Protein AF-A0A955JR24-F1 (afdb_monomer_lite)

Structure (mmCIF, N/CA/C/O backbone):
data_AF-A0A955JR24-F1
#
_entry.id   AF-A0A955JR24-F1
#
loop_
_atom_site.group_PDB
_atom_site.id
_atom_site.type_symbol
_atom_site.label_atom_id
_atom_site.label_alt_id
_atom_s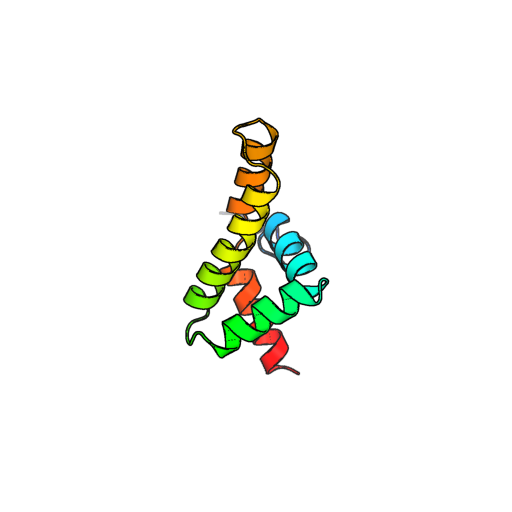ite.label_comp_id
_atom_site.label_asym_id
_atom_site.label_entity_id
_atom_site.label_seq_id
_atom_site.pdbx_PDB_ins_code
_atom_site.Cartn_x
_atom_site.Cartn_y
_atom_site.Cartn_z
_atom_site.occupancy
_atom_site.B_iso_or_equiv
_atom_site.auth_seq_id
_atom_site.auth_comp_id
_atom_site.auth_asym_id
_atom_site.auth_atom_id
_atom_site.pdbx_PDB_model_num
ATOM 1 N N . MET A 1 1 ? -38.566 2.225 -13.843 1.00 45.94 1 MET A N 1
ATOM 2 C CA . MET A 1 1 ? -37.180 2.728 -13.916 1.00 45.94 1 MET A CA 1
ATOM 3 C C . MET A 1 1 ? -36.320 1.693 -13.215 1.00 45.94 1 MET A C 1
ATOM 5 O O . MET A 1 1 ? -36.504 1.511 -12.021 1.00 45.94 1 MET A O 1
ATOM 9 N N . SER A 1 2 ? -35.513 0.924 -13.947 1.00 48.75 2 SER A N 1
ATOM 10 C CA . SER A 1 2 ? -34.674 -0.119 -13.342 1.00 48.75 2 SER A CA 1
ATOM 11 C C . SER A 1 2 ? -33.366 0.507 -12.877 1.00 48.75 2 SER A C 1
ATOM 13 O O . SER A 1 2 ? -32.674 1.143 -13.667 1.00 48.75 2 SER A O 1
ATOM 15 N N . GLN A 1 3 ? -33.069 0.370 -11.589 1.00 47.00 3 GLN A N 1
ATOM 16 C CA . GLN A 1 3 ? -31.841 0.861 -10.982 1.00 47.00 3 GLN A CA 1
ATOM 17 C C . GLN A 1 3 ? -30.707 -0.106 -11.331 1.00 47.00 3 GLN A C 1
ATOM 19 O O . GLN A 1 3 ? -30.738 -1.272 -10.941 1.00 47.00 3 GLN A O 1
ATOM 24 N N . THR A 1 4 ? -29.734 0.358 -12.112 1.00 50.12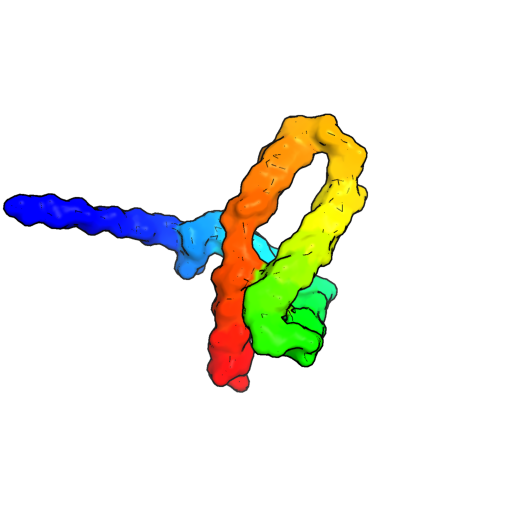 4 THR A N 1
ATOM 25 C CA . THR A 1 4 ? -28.513 -0.398 -12.398 1.00 50.12 4 THR A CA 1
ATOM 26 C C . THR A 1 4 ? -27.706 -0.489 -11.109 1.00 50.12 4 THR A C 1
ATOM 28 O O . THR A 1 4 ? -27.133 0.505 -10.666 1.00 50.12 4 THR A O 1
ATOM 31 N N . ALA A 1 5 ? -27.681 -1.663 -10.481 1.00 56.28 5 ALA A N 1
ATOM 32 C CA . ALA A 1 5 ? -26.720 -1.947 -9.428 1.00 56.28 5 ALA A CA 1
ATOM 33 C C . ALA A 1 5 ? -25.327 -1.957 -10.069 1.00 56.28 5 ALA A C 1
ATOM 35 O O . ALA A 1 5 ? -25.024 -2.825 -10.889 1.00 56.28 5 ALA A O 1
ATOM 36 N N . ILE A 1 6 ? -24.495 -0.966 -9.746 1.00 58.59 6 ILE A N 1
ATOM 37 C CA . ILE A 1 6 ? -23.072 -1.019 -10.074 1.00 58.59 6 ILE A CA 1
ATOM 38 C C . ILE A 1 6 ? -22.499 -2.106 -9.171 1.00 58.59 6 ILE A C 1
ATOM 40 O O . ILE A 1 6 ? -22.322 -1.891 -7.976 1.00 58.59 6 ILE A O 1
ATOM 44 N N . ALA A 1 7 ? -22.296 -3.303 -9.718 1.00 62.34 7 ALA A N 1
ATOM 45 C CA . ALA A 1 7 ? -21.571 -4.347 -9.019 1.00 62.34 7 ALA A CA 1
ATOM 46 C C . ALA A 1 7 ? -20.136 -3.846 -8.813 1.00 62.34 7 ALA A C 1
ATOM 48 O O . ALA A 1 7 ? -19.359 -3.776 -9.765 1.00 62.34 7 ALA A O 1
ATOM 49 N N . THR A 1 8 ? -19.794 -3.454 -7.588 1.00 61.72 8 THR A N 1
ATOM 50 C CA . THR A 1 8 ? -18.405 -3.264 -7.177 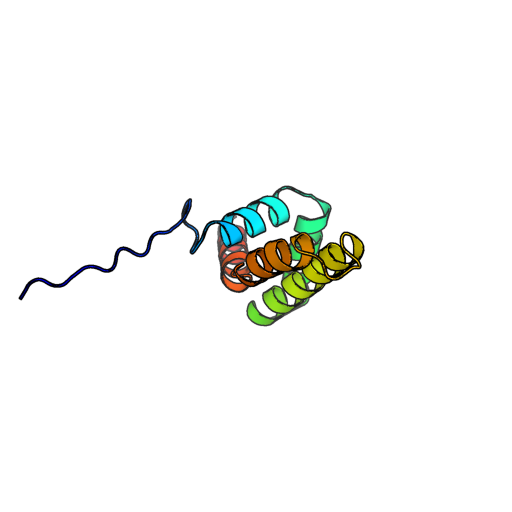1.00 61.72 8 THR A CA 1
ATOM 51 C C . THR A 1 8 ? -17.728 -4.625 -7.258 1.00 61.72 8 THR A C 1
ATOM 53 O O . THR A 1 8 ? -17.954 -5.501 -6.425 1.00 61.72 8 THR A O 1
ATOM 56 N N . SER A 1 9 ? -16.957 -4.849 -8.323 1.00 78.00 9 SER A N 1
ATOM 57 C CA . SER A 1 9 ? -16.206 -6.087 -8.499 1.00 78.00 9 SER A CA 1
ATOM 58 C C . SER A 1 9 ? -15.042 -6.096 -7.513 1.00 78.00 9 SER A C 1
ATOM 60 O O . SER A 1 9 ? -13.980 -5.550 -7.803 1.00 78.00 9 SER A O 1
ATOM 62 N N . THR A 1 10 ? -15.248 -6.686 -6.341 1.00 90.81 10 THR A N 1
ATOM 63 C CA . THR A 1 10 ? -14.149 -6.996 -5.428 1.00 90.81 10 THR A CA 1
ATOM 64 C C . THR A 1 10 ? -13.336 -8.167 -5.981 1.00 90.81 10 THR A C 1
ATOM 66 O O . THR A 1 10 ? -13.831 -8.992 -6.755 1.00 90.81 10 THR A O 1
ATOM 69 N N . TYR A 1 11 ? -12.068 -8.251 -5.595 1.00 92.88 11 TYR A N 1
ATOM 70 C CA . TYR A 1 11 ? -11.179 -9.353 -5.933 1.00 92.88 11 TYR A CA 1
ATOM 71 C C . TYR A 1 11 ? -10.768 -10.065 -4.647 1.00 92.88 11 TYR A C 1
ATOM 73 O O . TYR A 1 11 ? -10.065 -9.496 -3.819 1.00 92.88 11 TYR A O 1
ATOM 81 N N . ASN A 1 12 ? -11.225 -11.305 -4.452 1.00 93.88 12 ASN A N 1
ATOM 82 C CA . ASN A 1 12 ? -10.996 -12.068 -3.216 1.00 93.88 12 ASN A CA 1
ATOM 83 C C . ASN A 1 12 ? -11.387 -11.303 -1.932 1.00 93.88 12 ASN A C 1
ATOM 85 O O . ASN A 1 12 ? -10.738 -11.456 -0.902 1.00 93.88 12 ASN A O 1
ATOM 89 N N . GLY A 1 13 ? -12.433 -10.471 -1.998 1.00 94.06 13 GLY A N 1
ATOM 90 C CA . GLY A 1 13 ? -12.885 -9.638 -0.878 1.00 94.06 13 GLY A CA 1
ATOM 91 C C . GLY A 1 13 ? -12.213 -8.264 -0.765 1.00 94.06 13 GLY A C 1
ATOM 92 O O . GLY A 1 13 ? -12.652 -7.482 0.064 1.00 94.06 13 GLY A O 1
ATOM 93 N N . TRP A 1 14 ? -11.229 -7.954 -1.614 1.00 97.25 14 TRP A N 1
ATOM 94 C CA . TRP A 1 14 ? -10.514 -6.671 -1.639 1.00 97.25 14 TRP A CA 1
ATOM 95 C C . TRP A 1 14 ? -11.017 -5.746 -2.746 1.00 97.25 14 TRP A C 1
ATOM 97 O O . TRP A 1 14 ? -11.557 -6.221 -3.751 1.00 97.25 14 TRP A O 1
ATOM 107 N N . GLY A 1 15 ? -10.793 -4.438 -2.618 1.00 96.06 15 GLY A N 1
ATOM 108 C CA . GLY A 1 15 ? -11.212 -3.432 -3.597 1.00 96.06 15 GLY A CA 1
ATOM 109 C C . GLY A 1 15 ? -10.670 -3.663 -5.012 1.00 96.06 15 GLY A C 1
ATOM 110 O O . GLY A 1 15 ? -11.340 -3.344 -5.996 1.00 96.06 15 GLY A O 1
ATOM 111 N N . ASN A 1 16 ? -9.483 -4.267 -5.143 1.00 96.56 16 ASN A N 1
ATOM 112 C CA . ASN A 1 16 ? -8.915 -4.703 -6.419 1.00 96.56 16 ASN A CA 1
ATOM 113 C C . ASN A 1 16 ? -7.847 -5.808 -6.240 1.00 96.56 16 ASN A C 1
ATOM 115 O O . ASN A 1 16 ? -7.500 -6.205 -5.126 1.00 96.56 16 ASN A O 1
ATOM 119 N N . ARG A 1 17 ? -7.326 -6.330 -7.361 1.00 96.81 17 ARG A N 1
ATOM 120 C CA . ARG A 1 17 ? -6.317 -7.404 -7.363 1.00 96.81 17 ARG A CA 1
ATOM 121 C C . ARG A 1 17 ? -4.983 -6.948 -6.780 1.00 96.81 17 ARG A C 1
ATOM 123 O O . ARG A 1 17 ? -4.330 -7.731 -6.096 1.00 96.81 17 ARG A O 1
ATOM 130 N N . GLU A 1 18 ? -4.561 -5.730 -7.095 1.00 97.81 18 GLU A N 1
ATOM 131 C CA . GLU A 1 18 ? -3.303 -5.150 -6.629 1.00 97.81 18 GLU A CA 1
ATOM 132 C C . GLU A 1 18 ? -3.294 -5.024 -5.099 1.00 97.81 18 GLU A C 1
ATOM 134 O O . GLU A 1 18 ? -2.320 -5.409 -4.463 1.00 97.81 18 GLU A O 1
ATOM 139 N N . THR A 1 19 ? -4.416 -4.623 -4.507 1.00 98.12 19 THR A N 1
ATOM 140 C CA . THR A 1 19 ? -4.604 -4.487 -3.058 1.00 98.12 19 THR A CA 1
ATOM 141 C C . THR A 1 19 ? -4.586 -5.843 -2.359 1.00 98.12 19 THR A C 1
ATOM 143 O O . THR A 1 19 ? -3.862 -6.020 -1.382 1.00 98.12 19 THR A O 1
ATOM 146 N N . TRP A 1 20 ? -5.274 -6.851 -2.914 1.00 97.62 20 TRP A N 1
ATOM 147 C CA . TRP A 1 20 ? -5.171 -8.227 -2.413 1.00 97.62 20 TRP A CA 1
ATOM 148 C C . TRP A 1 20 ? -3.731 -8.762 -2.461 1.00 97.62 20 TRP A C 1
ATOM 150 O O . TRP A 1 20 ? -3.278 -9.385 -1.502 1.00 97.62 20 TRP A O 1
ATOM 160 N N . LEU A 1 21 ? -3.001 -8.523 -3.560 1.00 97.00 21 LEU A N 1
ATOM 161 C CA . LEU A 1 21 ? -1.594 -8.926 -3.672 1.00 97.00 21 LEU A CA 1
ATOM 162 C C . LEU A 1 21 ? -0.709 -8.186 -2.667 1.00 97.00 21 LEU A C 1
ATOM 164 O O . LEU A 1 21 ? 0.153 -8.819 -2.063 1.00 97.00 21 LEU A O 1
ATOM 168 N N . GLY A 1 22 ? -0.927 -6.881 -2.489 1.00 96.56 22 GLY A N 1
ATOM 169 C CA . GLY A 1 22 ? -0.221 -6.064 -1.506 1.00 96.56 22 GLY A CA 1
ATOM 170 C C . GLY A 1 22 ? -0.361 -6.650 -0.106 1.00 96.56 22 GLY A C 1
ATOM 171 O O . GLY A 1 22 ? 0.647 -6.953 0.526 1.00 96.56 22 GLY A O 1
ATOM 172 N N . ASN A 1 23 ? -1.595 -6.926 0.330 1.00 97.50 23 ASN A N 1
ATOM 173 C CA . ASN A 1 23 ? -1.835 -7.580 1.615 1.00 97.50 23 ASN A CA 1
ATOM 174 C C . ASN A 1 23 ? -1.160 -8.953 1.697 1.00 97.50 23 ASN A C 1
ATOM 176 O O . ASN A 1 23 ? -0.472 -9.238 2.669 1.00 97.50 23 ASN A O 1
ATOM 180 N N . LEU A 1 24 ? -1.350 -9.798 0.677 1.00 96.38 24 LEU A N 1
ATOM 181 C CA . LEU A 1 24 ? -0.811 -11.158 0.656 1.00 96.38 24 LEU A CA 1
ATOM 182 C C . LEU A 1 24 ? 0.699 -11.176 0.915 1.00 96.38 24 LEU A C 1
ATOM 184 O O . LEU A 1 24 ? 1.169 -11.995 1.698 1.00 96.38 24 LEU A O 1
ATOM 188 N N . TRP A 1 25 ? 1.459 -10.298 0.259 1.00 94.12 25 TRP A N 1
ATOM 189 C CA . TRP A 1 25 ? 2.908 -10.236 0.446 1.00 94.12 25 TRP A CA 1
ATOM 190 C C . TRP A 1 25 ? 3.302 -9.595 1.772 1.00 94.12 25 TRP A C 1
ATOM 192 O O . TRP A 1 25 ? 4.195 -10.114 2.439 1.00 94.12 25 TRP A O 1
ATOM 202 N N . LEU A 1 26 ? 2.605 -8.532 2.182 1.00 95.12 26 LEU A N 1
ATOM 203 C CA . LEU A 1 26 ? 2.881 -7.836 3.437 1.00 95.12 26 LEU A CA 1
ATOM 204 C C . LEU A 1 26 ? 2.701 -8.756 4.656 1.00 95.12 26 LEU A C 1
ATOM 206 O O . LEU A 1 26 ? 3.441 -8.633 5.624 1.00 95.12 26 LEU A O 1
ATOM 210 N N . THR A 1 27 ? 1.754 -9.699 4.604 1.00 94.81 27 THR A N 1
ATOM 211 C CA . THR A 1 27 ? 1.469 -10.609 5.725 1.00 94.81 27 THR A CA 1
ATOM 212 C C . THR A 1 27 ? 2.167 -11.965 5.635 1.00 94.81 27 THR A C 1
ATOM 214 O O . THR A 1 27 ? 2.273 -12.654 6.646 1.00 94.81 27 THR A O 1
ATOM 217 N N . ASN A 1 28 ? 2.610 -12.391 4.447 1.00 94.56 28 ASN A N 1
ATOM 218 C CA . ASN A 1 28 ? 3.261 -13.697 4.277 1.00 94.56 28 ASN A CA 1
ATOM 219 C C . ASN A 1 28 ? 4.775 -13.661 4.510 1.00 94.56 28 ASN A C 1
ATOM 221 O O . ASN A 1 28 ? 5.359 -14.707 4.795 1.00 94.56 28 ASN A O 1
ATOM 225 N N . ASP A 1 29 ? 5.412 -12.501 4.357 1.00 94.00 29 ASP A N 1
ATOM 226 C CA . ASP A 1 29 ? 6.828 -12.324 4.669 1.00 94.00 29 ASP A CA 1
ATOM 227 C C . ASP A 1 29 ? 7.004 -11.810 6.104 1.00 94.00 29 ASP A C 1
ATOM 229 O O . ASP A 1 29 ? 6.405 -10.812 6.501 1.00 94.00 29 ASP A O 1
ATOM 233 N N . GLU A 1 30 ? 7.841 -12.480 6.900 1.00 93.88 30 GLU A N 1
ATOM 234 C CA . GLU A 1 30 ? 8.033 -12.141 8.317 1.00 93.88 30 GLU A CA 1
ATOM 235 C C . GLU A 1 30 ? 8.670 -10.753 8.518 1.00 93.88 30 GLU A C 1
ATOM 237 O O . GLU A 1 30 ? 8.454 -10.113 9.549 1.00 93.88 30 GLU A O 1
ATOM 242 N N . GLY A 1 31 ? 9.481 -10.283 7.565 1.00 93.88 31 GLY A N 1
ATOM 243 C CA . GLY A 1 31 ? 10.080 -8.952 7.601 1.00 93.88 31 GLY A CA 1
ATOM 244 C C . GLY A 1 31 ? 9.038 -7.868 7.354 1.00 93.88 31 GLY A C 1
ATOM 245 O O . GLY A 1 31 ? 8.933 -6.923 8.137 1.00 93.88 31 GLY A O 1
ATOM 246 N N . PHE A 1 32 ? 8.217 -8.034 6.317 1.00 94.50 32 PHE A N 1
ATOM 247 C CA . PHE A 1 32 ? 7.142 -7.085 6.013 1.00 94.50 32 PHE A CA 1
ATOM 248 C C . PHE A 1 32 ? 6.025 -7.089 7.049 1.00 94.50 32 PHE A C 1
ATOM 250 O O . PHE A 1 32 ? 5.516 -6.025 7.402 1.00 94.50 32 PHE A O 1
ATOM 257 N N . TYR A 1 33 ? 5.697 -8.254 7.603 1.00 95.88 33 TYR A N 1
ATOM 258 C CA . TYR A 1 33 ? 4.709 -8.337 8.668 1.00 95.88 33 TYR A CA 1
ATOM 259 C C . TYR A 1 33 ? 5.181 -7.584 9.917 1.00 95.88 33 TYR A C 1
ATOM 261 O O . TYR A 1 33 ? 4.422 -6.824 10.516 1.00 95.88 33 TYR A O 1
ATOM 269 N N . ARG A 1 34 ? 6.465 -7.721 10.281 1.00 96.25 34 ARG A N 1
ATOM 270 C CA . ARG A 1 34 ? 7.060 -6.943 11.379 1.00 96.25 34 ARG A CA 1
ATOM 271 C C . ARG A 1 34 ? 7.067 -5.446 11.098 1.00 96.25 34 ARG A C 1
ATOM 273 O O . ARG A 1 34 ? 6.726 -4.679 11.991 1.00 96.25 34 ARG A O 1
ATOM 280 N N . LEU A 1 35 ? 7.384 -5.036 9.870 1.00 96.12 35 LEU A N 1
ATOM 281 C CA . LEU A 1 35 ? 7.315 -3.632 9.458 1.00 96.12 35 LEU A CA 1
ATOM 282 C C . LEU A 1 35 ? 5.901 -3.052 9.646 1.00 96.12 35 LEU A C 1
ATOM 284 O O . LEU A 1 35 ? 5.761 -1.938 10.151 1.00 96.12 35 LEU A O 1
ATOM 288 N N . LEU A 1 36 ? 4.863 -3.810 9.275 1.00 96.81 36 LEU A N 1
ATOM 289 C CA . LEU A 1 36 ? 3.467 -3.431 9.495 1.00 96.81 36 LEU A CA 1
ATOM 290 C C . LEU A 1 36 ? 3.147 -3.297 10.989 1.00 96.81 36 LEU A C 1
ATOM 292 O O . LEU A 1 36 ? 2.633 -2.263 11.410 1.00 96.81 36 LEU A O 1
ATOM 296 N N . GLU A 1 37 ? 3.485 -4.304 11.794 1.00 96.00 37 GLU A N 1
ATOM 297 C CA . GLU A 1 37 ? 3.258 -4.284 13.244 1.00 96.00 37 GLU A CA 1
ATOM 298 C C . GLU A 1 37 ? 3.952 -3.097 13.926 1.00 96.00 37 GLU A C 1
ATOM 300 O O . GLU A 1 37 ? 3.342 -2.406 14.743 1.00 96.00 37 GLU A O 1
ATOM 305 N N . GLU A 1 38 ? 5.209 -2.826 13.574 1.00 96.75 38 GLU A N 1
ATOM 306 C CA . GLU A 1 38 ? 5.974 -1.695 14.102 1.00 96.75 38 GLU A CA 1
ATOM 307 C C . GLU A 1 38 ? 5.346 -0.356 13.707 1.00 96.75 38 GLU A C 1
ATOM 309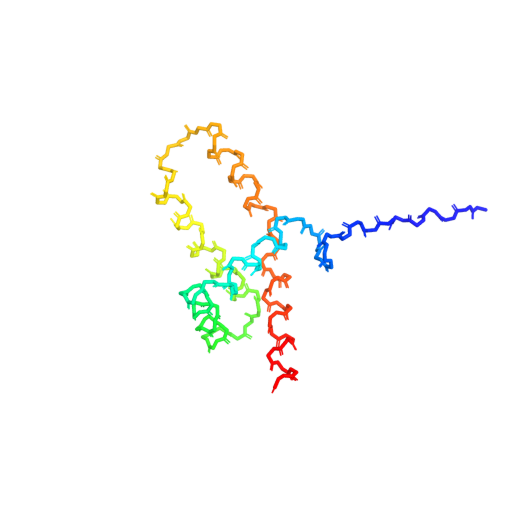 O O . GLU A 1 38 ? 5.223 0.540 14.545 1.00 96.75 38 GLU A O 1
ATOM 314 N N . ALA A 1 39 ? 4.898 -0.216 12.457 1.00 97.44 39 ALA A N 1
ATOM 315 C CA . ALA A 1 39 ? 4.209 0.985 12.001 1.00 97.44 39 ALA A CA 1
ATOM 316 C C . ALA A 1 39 ? 2.907 1.212 12.785 1.00 97.44 39 ALA A C 1
ATOM 318 O O . ALA A 1 39 ? 2.679 2.314 13.281 1.00 97.44 39 ALA A O 1
ATOM 319 N N . MET A 1 40 ? 2.100 0.165 12.978 1.00 96.19 40 MET A N 1
ATOM 320 C CA . MET A 1 40 ? 0.843 0.235 13.735 1.00 96.19 40 MET A CA 1
ATOM 321 C C . MET A 1 40 ? 1.032 0.515 15.230 1.00 96.19 40 MET A C 1
ATOM 323 O O . MET A 1 40 ? 0.101 0.964 15.888 1.00 96.19 40 MET A O 1
ATOM 327 N N . GLN A 1 41 ? 2.207 0.226 15.791 1.00 96.12 41 GLN A N 1
ATOM 328 C CA . GLN A 1 41 ? 2.547 0.600 17.169 1.00 96.12 41 GLN A CA 1
ATOM 329 C C . GLN A 1 41 ? 3.079 2.032 17.269 1.00 96.12 41 GLN A C 1
ATOM 331 O O . GLN A 1 41 ? 2.962 2.667 18.317 1.00 96.12 41 GLN A O 1
ATOM 336 N N . LYS A 1 42 ? 3.715 2.522 16.202 1.00 97.38 42 LYS A N 1
ATOM 337 C CA . LYS A 1 42 ? 4.402 3.813 16.170 1.00 97.38 42 LYS A CA 1
ATOM 338 C C . LYS A 1 42 ? 3.474 4.981 15.843 1.00 97.38 42 LYS A C 1
ATOM 340 O O . LYS A 1 42 ? 3.691 6.070 16.371 1.00 97.38 42 LYS A O 1
ATOM 345 N N . TYR A 1 43 ? 2.518 4.780 14.943 1.00 97.75 43 TYR A N 1
ATOM 346 C CA . TYR A 1 43 ? 1.620 5.826 14.455 1.00 97.75 43 TYR A CA 1
ATOM 347 C C . TYR A 1 43 ? 0.223 5.673 15.056 1.00 97.75 43 TYR A C 1
ATOM 349 O O . TYR A 1 43 ? -0.248 4.558 15.264 1.00 97.75 43 TYR A O 1
ATOM 357 N N . GLU A 1 44 ? -0.437 6.799 15.338 1.00 94.94 44 GLU A N 1
ATOM 358 C CA . GLU A 1 44 ? -1.763 6.804 15.970 1.00 94.94 44 GLU A CA 1
ATOM 359 C C . GLU A 1 44 ? -2.900 6.680 14.947 1.00 94.94 44 GLU A C 1
ATOM 361 O O . GLU A 1 44 ? -3.963 6.156 15.278 1.00 94.94 44 GLU A O 1
ATOM 366 N N . SER A 1 45 ? -2.690 7.146 13.711 1.00 97.81 45 SER A N 1
ATOM 367 C CA . SER A 1 45 ? -3.686 7.072 12.636 1.00 97.81 45 SER A CA 1
ATOM 368 C C . SER A 1 45 ? -3.350 5.990 11.607 1.00 97.81 45 SER A C 1
ATOM 370 O O . SER A 1 45 ? -2.188 5.782 11.250 1.00 97.81 45 SER A O 1
ATOM 372 N N . LEU A 1 46 ? -4.377 5.310 11.089 1.00 97.88 46 LEU A N 1
ATOM 373 C CA . LEU A 1 46 ? -4.204 4.281 10.056 1.00 97.88 46 LEU A CA 1
ATOM 374 C C . LEU A 1 46 ? -3.730 4.889 8.731 1.00 97.88 46 LEU A C 1
ATOM 376 O O . LEU A 1 46 ? -3.020 4.235 7.969 1.00 97.88 46 LEU A O 1
ATOM 380 N N . GLU A 1 47 ? -4.062 6.153 8.478 1.00 98.38 47 GLU A N 1
ATOM 381 C CA . GLU A 1 47 ? -3.574 6.923 7.341 1.00 98.38 47 GLU A CA 1
ATOM 382 C C . GLU A 1 47 ? -2.053 7.125 7.403 1.00 98.38 47 GLU A C 1
ATOM 384 O O . GLU A 1 47 ? -1.370 6.930 6.398 1.00 98.38 47 GLU A O 1
ATOM 389 N N . GLU A 1 48 ? -1.496 7.460 8.572 1.00 98.38 48 GLU A N 1
ATOM 390 C CA . GLU A 1 48 ? -0.041 7.578 8.749 1.00 98.38 48 GLU A CA 1
ATOM 391 C C . GLU A 1 48 ? 0.667 6.231 8.582 1.00 98.38 48 GLU A C 1
ATOM 393 O O . GLU A 1 48 ? 1.722 6.169 7.945 1.00 98.38 48 GLU A O 1
ATOM 398 N N . VAL A 1 49 ? 0.075 5.148 9.097 1.00 98.44 49 VAL A N 1
ATOM 399 C CA . VAL A 1 49 ? 0.584 3.787 8.874 1.00 98.44 49 VAL A CA 1
ATOM 400 C C . VAL A 1 49 ? 0.584 3.460 7.377 1.00 98.44 49 VAL A C 1
ATOM 402 O O . VAL A 1 49 ? 1.597 2.993 6.860 1.00 98.44 49 VAL A O 1
ATOM 405 N N . ALA A 1 50 ? -0.508 3.742 6.660 1.00 98.50 50 ALA A N 1
ATOM 406 C CA . ALA A 1 50 ? -0.622 3.475 5.226 1.00 98.50 50 ALA A CA 1
ATOM 407 C C . ALA A 1 50 ? 0.428 4.246 4.410 1.00 98.50 50 ALA A C 1
ATOM 409 O O . ALA A 1 50 ? 1.112 3.649 3.579 1.00 98.50 50 ALA A O 1
ATOM 410 N N . ILE A 1 51 ? 0.620 5.538 4.699 1.00 98.38 51 ILE A N 1
ATOM 411 C CA . ILE A 1 51 ? 1.655 6.371 4.065 1.00 98.38 51 ILE A CA 1
ATOM 412 C C . ILE A 1 51 ? 3.052 5.798 4.327 1.00 98.38 51 ILE A C 1
ATOM 414 O O . ILE A 1 51 ? 3.881 5.731 3.417 1.00 98.38 51 ILE A O 1
ATOM 418 N N . PHE A 1 52 ? 3.328 5.383 5.566 1.00 98.31 52 PHE A N 1
ATOM 419 C CA . PHE A 1 52 ? 4.622 4.814 5.928 1.00 98.31 52 PHE A CA 1
ATOM 420 C C . PHE A 1 52 ? 4.897 3.498 5.187 1.00 98.31 52 PHE A C 1
ATOM 422 O O . PHE A 1 52 ? 5.981 3.333 4.623 1.00 98.31 52 PHE A O 1
ATOM 429 N N . ILE A 1 53 ? 3.923 2.585 5.148 1.00 98.06 53 ILE A N 1
ATOM 430 C CA . ILE A 1 53 ? 4.057 1.294 4.460 1.00 98.06 53 ILE A CA 1
ATOM 431 C C . ILE A 1 53 ? 4.218 1.487 2.955 1.00 98.06 53 ILE A C 1
ATOM 433 O O . ILE A 1 53 ? 5.110 0.880 2.360 1.00 98.06 53 ILE A O 1
ATOM 437 N N . GLU A 1 54 ? 3.427 2.372 2.346 1.00 97.81 54 GLU A N 1
ATOM 438 C CA . GLU A 1 54 ? 3.583 2.724 0.936 1.00 97.81 54 GLU A CA 1
ATOM 439 C C . GLU A 1 54 ? 5.008 3.210 0.646 1.00 97.81 54 GLU A C 1
ATOM 441 O O . GLU A 1 54 ? 5.643 2.738 -0.298 1.00 97.81 54 GLU A O 1
ATOM 446 N N . ALA A 1 55 ? 5.522 4.142 1.453 1.00 96.88 55 ALA A N 1
ATOM 447 C CA . ALA A 1 55 ? 6.851 4.708 1.257 1.00 96.88 55 ALA A CA 1
ATOM 448 C C . ALA A 1 55 ? 7.953 3.648 1.397 1.00 96.88 55 ALA A C 1
ATOM 450 O O . ALA A 1 55 ? 8.839 3.578 0.545 1.00 96.88 55 ALA A O 1
ATOM 451 N N . ALA A 1 56 ? 7.876 2.798 2.423 1.00 95.38 56 ALA A N 1
ATOM 452 C CA . ALA A 1 56 ? 8.841 1.724 2.642 1.00 95.38 56 ALA A CA 1
ATOM 453 C C . ALA A 1 56 ? 8.837 0.705 1.490 1.00 95.38 56 ALA A C 1
ATOM 455 O O . ALA A 1 56 ? 9.892 0.306 1.000 1.00 95.38 56 ALA A O 1
ATOM 456 N N . MET A 1 57 ? 7.654 0.327 1.001 1.00 94.25 57 MET A N 1
ATOM 457 C CA . MET A 1 57 ? 7.529 -0.619 -0.109 1.00 94.25 57 MET A CA 1
ATOM 458 C C . MET A 1 57 ? 7.970 -0.016 -1.444 1.00 94.25 57 MET A C 1
ATOM 460 O O . MET A 1 57 ? 8.538 -0.703 -2.295 1.00 94.25 57 MET A O 1
ATOM 464 N N . ARG A 1 58 ? 7.749 1.287 -1.625 1.00 94.19 58 ARG A N 1
ATOM 465 C CA . ARG A 1 58 ? 8.193 2.025 -2.807 1.00 94.19 58 ARG A CA 1
ATOM 466 C C . ARG A 1 58 ? 9.715 2.154 -2.864 1.00 94.19 58 ARG A C 1
ATOM 468 O O . ARG A 1 58 ? 10.276 2.049 -3.951 1.00 94.19 58 ARG A O 1
ATOM 475 N N . ASP A 1 59 ? 10.371 2.352 -1.723 1.00 92.81 59 ASP A N 1
ATOM 476 C CA . ASP A 1 59 ? 11.835 2.386 -1.634 1.00 92.81 59 ASP A CA 1
ATOM 477 C C . ASP A 1 59 ? 12.453 1.053 -2.081 1.00 92.81 59 ASP A C 1
ATOM 479 O O . ASP A 1 59 ? 13.365 1.031 -2.910 1.00 92.81 59 ASP A O 1
ATOM 483 N N . GLN A 1 60 ? 11.868 -0.069 -1.650 1.00 89.50 60 GLN A N 1
ATOM 484 C CA . GLN A 1 60 ? 12.289 -1.390 -2.113 1.00 89.50 60 GLN A CA 1
ATOM 485 C C . GLN A 1 60 ? 12.091 -1.570 -3.625 1.00 89.50 60 GLN A C 1
ATOM 487 O O . GLN A 1 60 ? 12.992 -2.061 -4.306 1.00 89.50 60 GLN A O 1
ATOM 492 N N . LEU A 1 61 ? 10.946 -1.142 -4.170 1.00 88.25 61 LEU A N 1
ATOM 493 C CA . LEU A 1 61 ? 10.686 -1.222 -5.609 1.00 88.25 61 LEU A CA 1
ATOM 494 C C . LEU A 1 61 ? 11.740 -0.456 -6.426 1.00 88.25 61 LEU A C 1
ATOM 496 O O . LEU A 1 61 ? 12.218 -0.961 -7.443 1.00 88.25 61 LEU A O 1
ATOM 500 N N . TYR A 1 62 ? 12.115 0.750 -5.993 1.00 87.19 62 TYR A N 1
ATOM 501 C CA . TYR A 1 62 ? 13.130 1.540 -6.692 1.00 87.19 62 TYR A CA 1
ATOM 502 C C . TYR A 1 62 ? 14.544 0.979 -6.534 1.00 87.19 62 TYR A C 1
ATOM 504 O O . TYR A 1 62 ? 15.330 1.083 -7.472 1.00 87.19 62 TYR A O 1
ATOM 512 N N . CYS A 1 63 ? 14.852 0.316 -5.417 1.00 86.25 63 CYS A N 1
ATOM 513 C CA . CYS A 1 63 ? 16.105 -0.429 -5.277 1.00 86.25 63 CYS A CA 1
ATOM 514 C C . CYS A 1 63 ? 16.221 -1.588 -6.286 1.00 86.25 63 CYS A C 1
ATOM 516 O O . CYS A 1 63 ? 17.327 -1.918 -6.714 1.00 86.25 63 CYS A O 1
ATOM 518 N N . GLU A 1 64 ? 15.104 -2.210 -6.677 1.00 85.38 64 GLU A N 1
ATOM 519 C CA . GLU A 1 64 ? 15.093 -3.317 -7.644 1.00 85.38 64 GLU A CA 1
ATOM 520 C C . GLU A 1 64 ? 15.090 -2.845 -9.108 1.00 85.38 64 GLU A C 1
ATOM 522 O O . GLU A 1 64 ? 15.671 -3.505 -9.975 1.00 85.38 64 GLU A O 1
ATOM 527 N N . ILE A 1 65 ? 14.448 -1.708 -9.403 1.00 82.81 65 ILE A N 1
ATOM 528 C CA . ILE A 1 65 ? 14.291 -1.172 -10.762 1.00 82.81 65 ILE A CA 1
ATOM 529 C C . ILE A 1 65 ? 14.726 0.300 -10.801 1.00 82.81 65 ILE A C 1
ATOM 531 O O . ILE A 1 65 ? 13.907 1.217 -10.806 1.00 82.81 65 ILE A O 1
ATOM 535 N N . ASP A 1 66 ? 16.036 0.517 -10.896 1.00 75.06 66 ASP A N 1
ATOM 536 C CA . ASP A 1 66 ? 16.673 1.847 -10.837 1.00 75.06 66 ASP A CA 1
ATOM 537 C C . ASP A 1 66 ? 16.741 2.574 -12.203 1.00 75.06 66 ASP A C 1
ATOM 539 O O . ASP A 1 66 ? 17.555 3.464 -12.441 1.00 75.06 66 ASP A O 1
ATOM 543 N N . SER A 1 67 ? 15.916 2.186 -13.183 1.00 83.88 67 SER A N 1
ATOM 544 C CA . SER A 1 67 ? 15.876 2.894 -14.471 1.00 83.88 67 SER A CA 1
ATOM 545 C C . SER A 1 67 ? 14.480 2.965 -15.075 1.00 83.88 67 SER A C 1
ATOM 547 O O . SER A 1 67 ? 13.715 1.995 -15.063 1.00 83.88 67 SER A O 1
ATOM 549 N N . ALA A 1 68 ? 14.168 4.134 -15.645 1.00 89.00 68 ALA A N 1
ATOM 550 C CA . ALA A 1 68 ? 12.945 4.358 -16.403 1.00 89.00 68 ALA A CA 1
ATOM 551 C C . ALA A 1 68 ? 12.863 3.354 -17.561 1.00 89.00 68 ALA A C 1
ATOM 553 O O . ALA A 1 68 ? 13.746 3.283 -18.420 1.00 89.00 68 ALA A O 1
ATOM 554 N N . SER A 1 69 ? 11.810 2.544 -17.556 1.00 91.25 69 SER A N 1
ATOM 555 C CA . SER A 1 69 ? 11.611 1.441 -18.492 1.00 91.25 69 SER A CA 1
ATOM 556 C C . SER A 1 69 ? 10.140 1.037 -18.513 1.00 91.25 69 SER A C 1
ATOM 558 O O . SER A 1 69 ? 9.407 1.318 -17.568 1.00 91.25 69 SER A O 1
ATOM 560 N N . LEU A 1 70 ? 9.724 0.282 -19.538 1.00 92.81 70 LEU A N 1
ATOM 561 C CA . LEU A 1 70 ? 8.374 -0.293 -19.603 1.00 92.81 70 LEU A CA 1
ATOM 562 C C . LEU A 1 70 ? 8.001 -1.035 -18.309 1.00 92.81 70 LEU A C 1
ATOM 564 O O . LEU A 1 70 ? 6.859 -0.975 -17.865 1.00 92.81 70 LEU A O 1
ATOM 568 N N . TRP A 1 71 ? 8.959 -1.740 -17.705 1.00 93.12 71 TRP A N 1
ATOM 569 C CA . TRP A 1 71 ? 8.737 -2.468 -16.460 1.00 93.12 71 TRP A CA 1
ATOM 570 C C . TRP A 1 71 ? 8.514 -1.524 -15.285 1.00 93.12 71 TRP A C 1
ATOM 572 O O . TRP A 1 71 ? 7.583 -1.745 -14.517 1.00 93.12 71 TRP A O 1
ATOM 582 N N . GLN A 1 72 ? 9.304 -0.454 -15.180 1.00 91.31 72 GLN A N 1
ATOM 583 C CA . GLN A 1 72 ? 9.115 0.568 -14.153 1.00 91.31 72 GLN A CA 1
ATOM 584 C C . GLN A 1 72 ? 7.751 1.260 -14.300 1.00 91.31 72 GLN A C 1
ATOM 586 O O . GLN A 1 72 ? 7.051 1.423 -13.303 1.00 91.31 72 GLN A O 1
ATOM 591 N N . ASP A 1 73 ? 7.322 1.564 -15.526 1.00 93.38 73 ASP A N 1
ATOM 592 C CA . ASP A 1 73 ? 6.010 2.159 -15.793 1.00 93.38 73 ASP A CA 1
ATOM 593 C C . ASP A 1 73 ? 4.859 1.205 -15.433 1.00 93.38 73 ASP A C 1
ATOM 595 O O . ASP A 1 73 ? 3.911 1.593 -14.746 1.00 93.38 73 ASP A O 1
ATOM 599 N N . LEU A 1 74 ? 4.928 -0.060 -15.868 1.00 95.06 74 LEU A N 1
ATOM 600 C CA . LEU A 1 74 ? 3.881 -1.054 -15.606 1.00 95.06 74 LEU A CA 1
ATOM 601 C C . LEU A 1 74 ? 3.793 -1.419 -14.122 1.00 95.06 74 LEU A C 1
ATOM 603 O O . LEU A 1 74 ? 2.697 -1.434 -13.557 1.00 95.06 74 LEU A O 1
ATOM 607 N N . ILE A 1 75 ? 4.931 -1.703 -13.486 1.00 93.94 75 ILE A N 1
ATOM 608 C CA . ILE A 1 75 ? 4.981 -2.094 -12.075 1.00 93.94 75 ILE A CA 1
ATOM 609 C C . ILE A 1 75 ? 4.648 -0.891 -11.194 1.00 93.94 75 ILE A C 1
ATOM 611 O O . ILE A 1 75 ? 3.835 -1.028 -10.286 1.00 93.94 75 ILE A O 1
ATOM 615 N N . GLY A 1 76 ? 5.173 0.298 -11.502 1.00 93.69 76 GLY A N 1
ATOM 616 C CA . GLY A 1 76 ? 4.825 1.533 -10.801 1.00 93.69 76 GLY A CA 1
ATOM 617 C C . GLY A 1 76 ? 3.335 1.863 -10.908 1.00 93.69 76 GLY A C 1
ATOM 618 O O . GLY A 1 76 ? 2.709 2.229 -9.915 1.00 93.69 76 GLY A O 1
ATOM 619 N N . THR A 1 77 ? 2.728 1.655 -12.080 1.00 95.38 77 THR A N 1
ATOM 620 C CA . THR A 1 77 ? 1.276 1.814 -12.261 1.00 95.38 77 THR A CA 1
ATOM 621 C C . THR A 1 77 ? 0.488 0.822 -11.408 1.00 95.38 77 THR A C 1
ATOM 623 O O . THR A 1 77 ? -0.472 1.217 -10.751 1.00 95.38 77 THR A O 1
ATOM 626 N N . ALA A 1 78 ? 0.875 -0.457 -11.398 1.00 96.38 78 ALA A N 1
ATOM 627 C CA . ALA A 1 78 ? 0.215 -1.468 -10.574 1.00 96.38 78 ALA A CA 1
ATOM 628 C C . ALA A 1 78 ? 0.370 -1.167 -9.074 1.00 96.38 78 ALA A C 1
ATOM 630 O O . ALA A 1 78 ? -0.607 -1.235 -8.335 1.00 96.38 78 ALA A O 1
ATOM 631 N N . PHE A 1 79 ? 1.566 -0.760 -8.646 1.00 96.62 79 PHE A N 1
ATOM 632 C CA . PHE A 1 79 ? 1.858 -0.360 -7.273 1.00 96.62 79 PHE A CA 1
ATOM 633 C C . PHE A 1 79 ? 0.987 0.82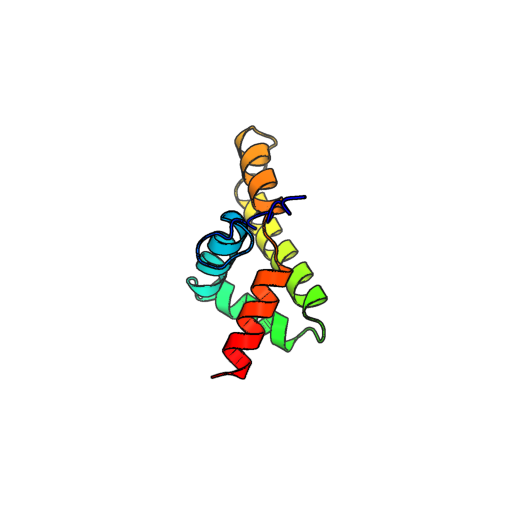1 -6.828 1.00 96.62 79 PHE A C 1
ATOM 635 O O . PHE A 1 79 ? 0.386 0.783 -5.762 1.00 96.62 79 PHE A O 1
ATOM 642 N N . ASN A 1 80 ? 0.835 1.841 -7.676 1.00 96.75 80 ASN A N 1
ATOM 643 C CA . ASN A 1 80 ? 0.004 3.014 -7.381 1.00 96.75 80 ASN A CA 1
ATOM 644 C C . ASN A 1 80 ? -1.506 2.711 -7.327 1.00 96.75 80 ASN A C 1
ATOM 646 O O . ASN A 1 80 ? -2.283 3.584 -6.952 1.00 96.75 80 ASN A O 1
ATOM 650 N N . ARG A 1 81 ? -1.944 1.511 -7.731 1.00 97.88 81 ARG A N 1
ATOM 651 C CA . ARG A 1 81 ? -3.345 1.066 -7.620 1.00 97.88 81 ARG A CA 1
ATOM 652 C C . ARG A 1 81 ? -3.633 0.302 -6.326 1.00 97.88 81 ARG A C 1
ATOM 654 O O . ARG A 1 81 ? -4.788 -0.058 -6.101 1.00 97.88 81 ARG A O 1
ATOM 661 N N . ILE A 1 82 ? -2.614 0.032 -5.513 1.00 98.25 82 ILE A N 1
ATOM 662 C CA . ILE A 1 82 ? -2.777 -0.588 -4.199 1.00 98.25 82 ILE A CA 1
ATOM 663 C C . ILE A 1 82 ? -3.443 0.420 -3.262 1.00 98.25 82 ILE A C 1
ATOM 665 O O . ILE A 1 82 ? -2.949 1.534 -3.097 1.00 98.25 82 ILE A O 1
ATOM 669 N N . ASP A 1 83 ? -4.550 0.019 -2.641 1.00 98.38 83 ASP A N 1
ATOM 670 C CA . ASP A 1 83 ? -5.169 0.778 -1.558 1.00 98.38 83 ASP A CA 1
ATOM 671 C C . ASP A 1 83 ? -4.508 0.398 -0.224 1.00 98.38 83 ASP A C 1
ATOM 673 O O . ASP A 1 83 ? -4.892 -0.555 0.457 1.00 98.38 83 ASP A O 1
ATOM 677 N N . TRP A 1 84 ? -3.448 1.125 0.134 1.00 98.31 84 TRP A N 1
ATOM 678 C CA . TRP A 1 84 ? -2.695 0.874 1.366 1.00 98.31 84 TRP A CA 1
ATOM 679 C C . TRP A 1 84 ? -3.529 1.100 2.629 1.00 98.31 84 TRP A C 1
ATOM 681 O O . TRP A 1 84 ? -3.297 0.432 3.637 1.00 98.31 84 TRP A O 1
ATOM 691 N N . LEU A 1 85 ? -4.521 1.994 2.577 1.00 98.56 85 LEU A N 1
ATOM 692 C CA . LEU A 1 85 ? -5.412 2.244 3.705 1.00 98.56 85 LEU A CA 1
ATOM 693 C C . LEU A 1 85 ? -6.367 1.065 3.918 1.00 98.56 85 LEU A C 1
ATOM 695 O O . LEU A 1 85 ? -6.570 0.658 5.062 1.00 98.56 85 LEU A O 1
ATOM 699 N N . GLU A 1 86 ? -6.896 0.471 2.844 1.00 98.38 86 GLU A N 1
ATOM 700 C CA . GLU A 1 86 ? -7.695 -0.761 2.921 1.00 98.38 86 GLU A CA 1
ATOM 701 C C . GLU A 1 86 ? -6.892 -1.897 3.580 1.00 98.38 86 GLU A C 1
ATOM 703 O O . GLU A 1 86 ? -7.401 -2.581 4.470 1.00 98.38 86 GLU A O 1
ATOM 708 N N . ILE A 1 87 ? -5.618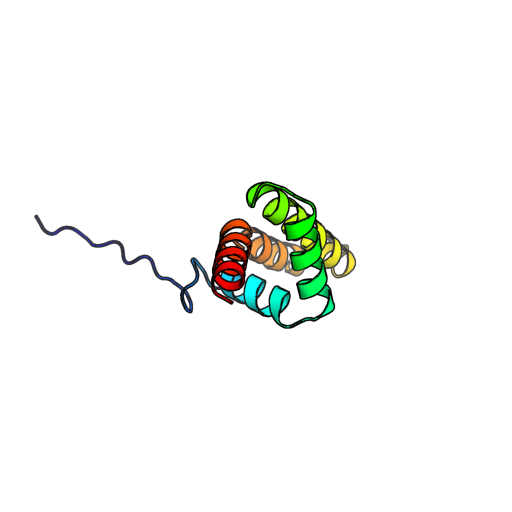 -2.070 3.198 1.00 98.12 87 ILE A N 1
ATOM 709 C CA . ILE A 1 87 ? -4.718 -3.081 3.786 1.00 98.12 87 ILE A CA 1
ATOM 710 C C . ILE A 1 87 ? -4.556 -2.864 5.286 1.00 98.12 87 ILE A C 1
ATOM 712 O O . ILE A 1 87 ? -4.785 -3.787 6.071 1.00 98.12 87 ILE A O 1
ATOM 716 N N . VAL A 1 88 ? -4.169 -1.658 5.692 1.00 98.00 88 VAL A N 1
ATOM 717 C CA . VAL A 1 88 ? -3.909 -1.348 7.101 1.00 98.00 88 VAL A CA 1
ATOM 718 C C . VAL A 1 88 ? -5.180 -1.484 7.942 1.00 98.00 88 VAL A C 1
ATOM 720 O O . VAL A 1 88 ? -5.136 -2.090 9.011 1.00 98.00 88 VAL A O 1
ATOM 723 N N . THR A 1 89 ? -6.315 -0.991 7.440 1.00 98.12 89 THR A N 1
ATOM 724 C CA . THR A 1 89 ? -7.610 -1.074 8.134 1.00 98.12 89 THR A CA 1
ATOM 725 C C . THR A 1 89 ? -8.025 -2.524 8.360 1.00 98.12 89 THR A C 1
ATOM 727 O O . THR A 1 89 ? -8.334 -2.911 9.483 1.00 98.12 89 THR A O 1
ATOM 730 N N . ASN A 1 90 ? -7.949 -3.368 7.326 1.00 97.00 90 ASN A N 1
ATOM 731 C CA . ASN A 1 90 ? -8.311 -4.779 7.458 1.00 97.00 90 ASN A CA 1
ATOM 732 C C . ASN A 1 90 ? -7.403 -5.528 8.449 1.00 97.00 90 ASN A C 1
ATOM 734 O O . ASN A 1 90 ? -7.887 -6.384 9.189 1.00 97.00 90 ASN A O 1
ATOM 738 N N . ASN A 1 91 ? -6.104 -5.214 8.491 1.00 96.38 91 ASN A N 1
ATOM 739 C CA . ASN A 1 91 ? -5.182 -5.844 9.440 1.00 96.38 91 ASN A CA 1
ATOM 740 C C . ASN A 1 91 ? -5.400 -5.357 10.883 1.00 96.38 91 ASN A C 1
ATOM 742 O O . ASN A 1 91 ? -5.313 -6.167 11.804 1.00 96.38 91 ASN A O 1
ATOM 746 N N . GLU A 1 92 ? -5.744 -4.083 11.100 1.00 95.69 92 GLU A N 1
ATOM 747 C CA . GLU A 1 92 ? -6.173 -3.586 12.419 1.00 95.69 92 GLU A CA 1
ATOM 748 C C . GLU A 1 92 ? -7.403 -4.341 12.912 1.00 95.69 92 GLU A C 1
ATOM 750 O O . GLU A 1 92 ? -7.383 -4.899 14.012 1.00 95.69 92 GLU A O 1
ATOM 755 N N . GLU A 1 93 ? -8.422 -4.466 12.063 1.00 94.69 93 GLU A N 1
ATOM 756 C CA . GLU A 1 93 ? -9.653 -5.143 12.444 1.00 94.69 93 GLU A CA 1
ATOM 757 C C . GLU A 1 93 ? -9.426 -6.620 12.787 1.00 94.69 93 GLU A C 1
ATOM 759 O O . GLU A 1 93 ? -10.110 -7.170 13.655 1.00 94.69 93 GLU A O 1
ATOM 764 N N . MET A 1 94 ? -8.509 -7.293 12.083 1.00 90.06 94 MET A N 1
ATOM 765 C CA . MET A 1 94 ? -8.151 -8.686 12.360 1.00 90.06 94 MET A CA 1
ATOM 766 C C . MET A 1 94 ? -7.401 -8.825 13.689 1.00 90.06 94 MET A C 1
ATOM 768 O O . MET A 1 94 ? -7.697 -9.753 14.441 1.00 90.06 94 MET A O 1
ATOM 772 N N . ARG A 1 95 ? -6.492 -7.893 14.014 1.00 85.75 95 ARG A N 1
ATOM 773 C CA . ARG A 1 95 ? -5.779 -7.862 15.305 1.00 85.75 95 ARG A CA 1
ATOM 774 C C . ARG A 1 95 ? -6.739 -7.632 16.467 1.00 85.75 95 ARG A C 1
ATOM 776 O O . ARG A 1 95 ? -6.671 -8.351 17.454 1.00 85.75 95 ARG A O 1
ATOM 783 N N . SER A 1 96 ? -7.679 -6.700 16.319 1.00 85.56 96 SER A N 1
ATOM 784 C CA . SER A 1 96 ? -8.689 -6.379 17.337 1.00 85.56 96 SER A CA 1
ATOM 785 C C . SER A 1 96 ? -9.685 -7.524 17.608 1.00 85.56 96 SER A C 1
ATOM 787 O O . SER A 1 96 ? -10.404 -7.492 18.608 1.00 85.56 96 SER A O 1
ATOM 789 N N . LYS A 1 97 ? -9.742 -8.545 16.737 1.00 80.50 97 LYS A N 1
ATOM 790 C CA . LYS A 1 97 ? -10.589 -9.746 16.879 1.00 80.50 97 LYS A CA 1
ATOM 791 C C . LYS A 1 97 ? -9.834 -10.979 17.409 1.00 80.50 97 LYS A C 1
ATOM 793 O O . LYS A 1 97 ? -10.493 -11.986 17.679 1.00 80.50 97 LYS A O 1
ATOM 798 N N . SER A 1 98 ? -8.503 -10.924 17.517 1.00 62.16 98 SER A N 1
ATOM 799 C CA . SER A 1 98 ? -7.641 -12.023 17.985 1.00 62.16 98 SER A CA 1
ATOM 800 C C . SER A 1 98 ? -7.333 -11.939 19.476 1.00 62.16 98 SER A C 1
ATOM 802 O O . SER A 1 98 ? -6.981 -13.015 20.013 1.00 62.16 98 SER A O 1
#

Sequence (98 aa):
MSQTAIATSTYNGWGNRETWLGNLWLTNDEGFYRLLEEAMQKYESLEEVAIFIEAAMRDQLYCEIDSASLWQDLIGTAFNRIDWLEIVTNNEEMRSKS

Secondary structure (DSSP, 8-state):
----------BTTBSSHHHHHHHHHHHHSHHHHHHHHHHHHH-SSHHHHHHHHHHHHHHHHHHH--S-SHHHHHHHHHHTT--HHHHHHHHHHHHTT-

Foldseek 3Di:
DDDDDPPQDADVNHSDPLQVVLLVVLCPDPVSVVLLVVLPVVDPDLVSSLVSSLVVVVVVVCVVPVDDDPCCVVVVVSSVPHPSSRSSVVVVVVVVVD

pLDDT: mean 90.66, std 12.45, range [45.94, 98.56]

Radius of gyration: 15.56 Å; chains: 1; bounding box: 54×21×38 Å